Protein AF-A0A7L3IYE8-F1 (afdb_monomer_lite)

Secondary structure (DSSP, 8-state):
-BTTTBB--EEEEEE-TTT-PEEE--B-TTSPBPPTTT--TTSGGG-B---PPTT-----PPPPP------S--TT----SS-------S-PPP---PPP-

Organism: Thalassarche chlororhynchos (NCBI:txid54017)

InterPro domains:
  IPR002209 Fibroblast growth factor family [PF00167] (2-49)
  IPR002209 Fibroblast growth factor family [PTHR11486] (1-67)
  IPR008996 Cytokine IL1/FGF [SSF50353] (2-56)

Sequence (101 aa):
VFENYYVIYSSMLYRQQESGRAWFLGLNKEGQVMKGNRVKKTKPAAHFLPKPLEGEVAMYREPSLHDIGETVPKAGVTPSKSTSASAIMNGGKPVNKSKTT

Structure (mmCIF, N/CA/C/O backbone):
data_AF-A0A7L3IYE8-F1
#
_entry.id   AF-A0A7L3IYE8-F1
#
loop_
_atom_site.group_PDB
_atom_site.id
_atom_site.type_symbol
_atom_site.label_atom_id
_atom_site.label_alt_id
_atom_site.label_comp_id
_atom_site.label_asym_id
_atom_site.label_entity_id
_atom_site.label_seq_id
_atom_site.pdbx_PDB_ins_code
_atom_site.Cartn_x
_atom_site.Cartn_y
_atom_site.Cartn_z
_atom_site.occupancy
_atom_site.B_iso_or_equiv
_atom_site.auth_seq_id
_atom_site.auth_comp_id
_atom_site.auth_asym_id
_atom_site.auth_atom_id
_atom_site.pdbx_PDB_model_num
ATOM 1 N N . VAL A 1 1 ? 1.957 3.725 5.745 1.00 89.94 1 VAL A N 1
ATOM 2 C CA . VAL A 1 1 ? 0.809 4.392 6.401 1.00 89.94 1 VAL A CA 1
ATOM 3 C C . VAL A 1 1 ? 0.442 5.656 5.626 1.00 89.94 1 VAL A C 1
ATOM 5 O O . VAL A 1 1 ? 1.332 6.264 5.024 1.00 89.94 1 VAL A O 1
ATOM 8 N N . PHE A 1 2 ? -0.841 6.007 5.565 1.00 95.38 2 PHE A N 1
ATOM 9 C CA . PHE A 1 2 ? -1.366 7.245 4.979 1.00 95.38 2 PHE A CA 1
ATOM 10 C C . PHE A 1 2 ? -2.344 7.892 5.962 1.00 95.38 2 PHE A C 1
ATOM 12 O O . PHE A 1 2 ? -3.154 7.181 6.553 1.00 95.38 2 PHE A O 1
ATOM 19 N N . GLU A 1 3 ? -2.214 9.208 6.162 1.00 92.50 3 GLU A N 1
ATOM 20 C CA . GLU A 1 3 ? -3.019 9.990 7.122 1.00 92.50 3 GLU A CA 1
ATOM 21 C C . GLU A 1 3 ? -3.108 9.344 8.517 1.00 92.50 3 GLU A C 1
ATOM 23 O O . GLU A 1 3 ? -4.145 9.356 9.164 1.00 92.50 3 GLU A O 1
ATOM 28 N N . ASN A 1 4 ? -2.010 8.725 8.962 1.00 90.38 4 ASN A N 1
ATOM 29 C CA . ASN A 1 4 ? -1.839 8.046 10.254 1.00 90.38 4 ASN A CA 1
ATOM 30 C C . ASN A 1 4 ? -2.833 6.911 10.587 1.00 90.38 4 ASN A C 1
ATOM 32 O O . ASN A 1 4 ? -2.635 6.237 11.592 1.00 90.38 4 ASN A O 1
ATOM 36 N N . TYR A 1 5 ? -3.830 6.645 9.743 1.00 92.31 5 TYR A N 1
ATOM 37 C CA . TY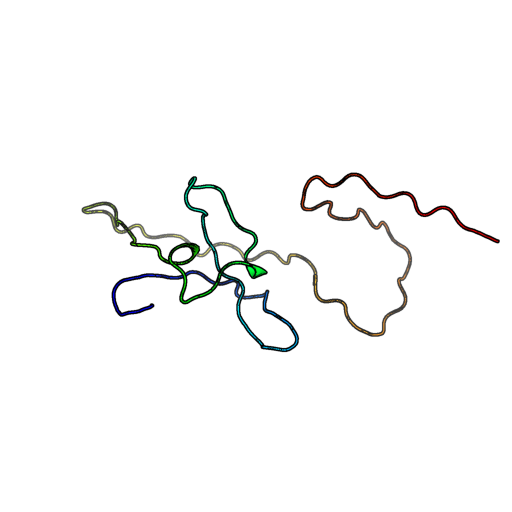R A 1 5 ? -4.891 5.670 10.004 1.00 92.31 5 TYR A CA 1
ATOM 38 C C . TYR A 1 5 ? -4.884 4.501 9.016 1.00 92.31 5 TYR A C 1
ATOM 40 O O . TYR A 1 5 ? -5.086 3.350 9.398 1.00 92.31 5 TYR A O 1
ATOM 48 N N . TYR A 1 6 ? -4.604 4.769 7.739 1.00 98.06 6 TYR A N 1
ATOM 49 C CA . TYR A 1 6 ? -4.707 3.751 6.699 1.00 98.06 6 TYR A CA 1
ATOM 50 C C . TYR A 1 6 ? -3.379 3.043 6.442 1.00 98.06 6 TYR A C 1
ATOM 52 O O . TYR A 1 6 ? -2.313 3.662 6.289 1.00 98.06 6 TYR A O 1
ATOM 60 N N . VAL A 1 7 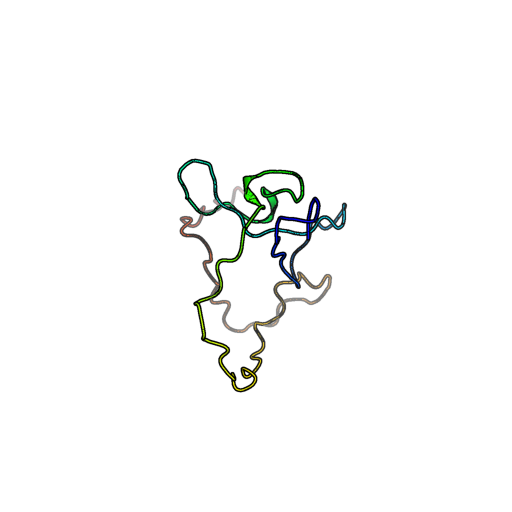? -3.454 1.723 6.301 1.00 98.12 7 VAL A N 1
ATOM 61 C CA . VAL A 1 7 ? -2.368 0.889 5.789 1.00 98.12 7 VAL A CA 1
ATOM 62 C C . VAL A 1 7 ? -2.525 0.742 4.280 1.00 98.12 7 VAL A C 1
ATOM 64 O O . VAL A 1 7 ? -3.626 0.637 3.746 1.00 98.12 7 VAL A O 1
ATOM 67 N N . ILE A 1 8 ? -1.392 0.784 3.582 1.00 98.12 8 ILE A N 1
ATOM 68 C CA . ILE A 1 8 ? -1.319 0.669 2.128 1.00 98.12 8 ILE A CA 1
ATOM 69 C C . ILE A 1 8 ? -0.230 -0.347 1.807 1.00 98.12 8 ILE A C 1
ATOM 71 O O . ILE A 1 8 ? 0.893 -0.212 2.297 1.00 98.12 8 ILE A O 1
ATOM 75 N N . TYR A 1 9 ? -0.549 -1.308 0.946 1.00 98.50 9 TYR A N 1
ATOM 76 C CA . TYR A 1 9 ? 0.386 -2.321 0.467 1.00 98.50 9 TYR A CA 1
ATOM 77 C C . TYR A 1 9 ? 0.790 -2.009 -0.976 1.00 98.50 9 TYR A C 1
ATOM 79 O O . TYR A 1 9 ? -0.065 -1.819 -1.846 1.00 98.50 9 TYR A O 1
ATOM 87 N N . SER A 1 10 ? 2.093 -1.936 -1.240 1.00 98.06 10 SER A N 1
ATOM 88 C CA . SER A 1 10 ? 2.645 -1.734 -2.583 1.00 98.06 10 SER A CA 1
ATOM 89 C C . SER A 1 10 ? 3.479 -2.922 -3.024 1.00 98.06 10 SER A C 1
ATOM 91 O O . SER A 1 10 ? 4.101 -3.579 -2.193 1.00 98.06 10 SER A O 1
AT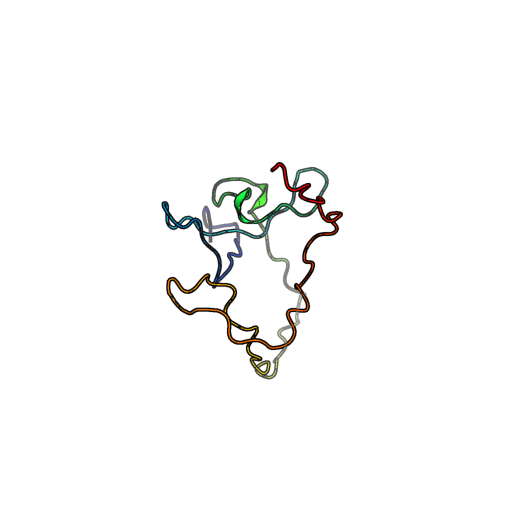OM 93 N N . SER A 1 11 ? 3.566 -3.148 -4.335 1.00 97.25 11 SER A N 1
ATOM 94 C CA . SER A 1 11 ? 4.537 -4.103 -4.869 1.00 97.25 11 SER A CA 1
ATOM 95 C C . SER A 1 11 ? 5.968 -3.676 -4.525 1.00 97.25 11 SER A C 1
ATOM 97 O O . SER A 1 11 ? 6.307 -2.494 -4.616 1.00 97.25 11 SER A O 1
ATOM 99 N N . MET A 1 12 ? 6.811 -4.646 -4.163 1.00 96.31 12 MET A N 1
ATOM 100 C CA . MET A 1 12 ? 8.251 -4.430 -3.991 1.00 96.31 12 MET A CA 1
ATOM 101 C C . MET A 1 12 ? 8.991 -4.369 -5.335 1.00 96.31 12 MET A C 1
ATOM 103 O O . MET A 1 12 ? 9.982 -3.655 -5.441 1.00 96.31 12 MET A O 1
ATOM 107 N N . LEU A 1 13 ? 8.478 -5.054 -6.365 1.00 94.50 13 LEU A N 1
ATOM 108 C CA . LEU A 1 13 ? 9.131 -5.200 -7.672 1.00 94.50 13 LEU A CA 1
ATOM 109 C C . LEU A 1 13 ? 8.584 -4.229 -8.732 1.00 94.50 13 LEU A C 1
ATOM 111 O O . LEU A 1 13 ? 9.330 -3.757 -9.584 1.00 94.50 13 LEU A O 1
ATOM 115 N N . TYR A 1 14 ? 7.284 -3.911 -8.696 1.00 95.56 14 TYR A N 1
ATOM 116 C CA . TYR A 1 14 ? 6.620 -3.176 -9.780 1.00 95.56 14 TYR A CA 1
ATOM 117 C C . TYR A 1 14 ? 6.323 -1.711 -9.446 1.00 95.56 14 TYR A C 1
ATOM 119 O O . TYR A 1 14 ? 5.676 -1.383 -8.444 1.00 95.56 14 TYR A O 1
ATOM 127 N N . ARG A 1 15 ? 6.746 -0.818 -10.350 1.00 97.31 15 ARG A N 1
ATOM 128 C CA . ARG A 1 15 ? 6.559 0.642 -10.287 1.00 97.31 15 ARG A CA 1
ATOM 129 C C . ARG A 1 15 ? 6.326 1.207 -11.694 1.00 97.31 15 ARG A C 1
ATOM 131 O O . ARG A 1 15 ? 6.586 0.539 -12.691 1.00 97.31 15 ARG A O 1
ATOM 138 N N . GLN A 1 16 ? 5.797 2.426 -11.803 1.00 96.50 16 GLN A N 1
ATOM 139 C CA . GLN A 1 16 ? 5.847 3.176 -13.062 1.00 96.50 16 GLN A CA 1
ATOM 140 C C . GLN A 1 16 ? 7.306 3.516 -13.385 1.00 96.50 16 GLN A C 1
ATOM 142 O O . GLN A 1 16 ? 7.986 4.070 -12.529 1.00 96.50 16 GLN A O 1
ATOM 147 N N . GLN A 1 17 ? 7.754 3.195 -14.601 1.00 93.38 17 GLN A N 1
ATOM 148 C CA . GLN A 1 17 ? 9.151 3.352 -15.026 1.00 93.38 17 GLN A CA 1
ATOM 149 C C . GLN A 1 17 ? 9.616 4.812 -14.962 1.00 93.38 17 GLN A C 1
ATOM 151 O O . GLN A 1 17 ? 10.638 5.105 -14.362 1.00 93.38 17 GLN A O 1
ATOM 156 N N . GLU A 1 18 ? 8.824 5.735 -15.511 1.00 94.38 18 GLU A N 1
ATOM 157 C CA . GLU A 1 18 ? 9.203 7.152 -15.601 1.00 94.38 18 GLU A CA 1
ATOM 158 C C . GLU A 1 18 ? 9.070 7.886 -14.262 1.00 94.38 18 GLU A C 1
ATOM 160 O O . GLU A 1 18 ? 9.986 8.561 -13.812 1.00 94.38 18 GLU A O 1
ATOM 165 N N . SER A 1 19 ? 7.916 7.759 -13.601 1.00 96.06 19 SER A N 1
ATOM 166 C CA . SER A 1 19 ? 7.610 8.533 -12.391 1.00 96.06 19 SER A CA 1
ATOM 167 C C . SER A 1 19 ? 8.098 7.880 -11.095 1.00 96.06 19 SER A C 1
ATOM 169 O O . SER A 1 19 ? 7.935 8.455 -10.020 1.00 96.06 19 SER A O 1
ATOM 171 N N . GLY A 1 20 ? 8.571 6.630 -11.147 1.00 96.75 20 GLY A N 1
ATOM 172 C CA . GLY A 1 20 ? 8.888 5.820 -9.964 1.00 96.75 20 GLY A CA 1
ATOM 173 C C . GLY A 1 20 ? 7.674 5.463 -9.091 1.00 96.75 20 GLY A C 1
ATOM 174 O O . GLY A 1 20 ? 7.814 4.814 -8.046 1.00 96.75 20 GLY A O 1
ATOM 175 N N . ARG A 1 21 ? 6.458 5.863 -9.491 1.00 97.12 21 ARG A N 1
ATOM 176 C CA . ARG A 1 21 ? 5.242 5.682 -8.692 1.00 97.12 21 ARG A CA 1
ATOM 177 C C . ARG A 1 21 ? 4.952 4.200 -8.481 1.00 97.12 21 ARG A C 1
ATOM 179 O O . ARG A 1 21 ? 4.740 3.457 -9.439 1.00 97.12 21 ARG A O 1
ATOM 186 N N . ALA A 1 22 ? 4.879 3.788 -7.219 1.00 97.81 22 ALA A N 1
ATOM 187 C CA . ALA A 1 22 ? 4.569 2.411 -6.857 1.00 97.81 22 ALA A CA 1
ATOM 188 C C . ALA A 1 22 ? 3.190 1.967 -7.364 1.00 97.81 22 ALA A C 1
ATOM 190 O O . ALA A 1 22 ? 2.273 2.778 -7.542 1.00 97.81 22 ALA A O 1
ATOM 191 N N . TRP A 1 23 ? 3.056 0.663 -7.588 1.00 98.50 23 TRP A N 1
ATOM 192 C CA . TRP A 1 23 ? 1.765 0.021 -7.812 1.00 98.50 23 TRP A CA 1
ATOM 193 C C . TRP A 1 23 ? 1.214 -0.456 -6.472 1.00 98.50 23 TRP A C 1
ATOM 195 O O . TRP A 1 23 ? 1.949 -1.047 -5.679 1.00 98.50 23 TRP A O 1
ATOM 205 N N . PHE A 1 24 ? -0.067 -0.200 -6.224 1.00 98.75 24 PHE A N 1
ATOM 206 C CA . PHE A 1 24 ? -0.704 -0.463 -4.933 1.00 98.75 24 PHE A CA 1
ATOM 207 C C . PHE A 1 24 ? -1.784 -1.534 -5.060 1.00 98.75 24 PHE A C 1
ATOM 209 O O . PHE A 1 24 ? -2.472 -1.593 -6.079 1.00 98.75 24 PHE A O 1
ATOM 216 N N . LEU A 1 25 ? -1.951 -2.355 -4.025 1.00 98.75 25 LEU A N 1
ATOM 217 C CA . LEU A 1 25 ? -3.164 -3.155 -3.859 1.00 98.75 25 LEU A CA 1
ATOM 218 C C . LEU A 1 25 ? -4.367 -2.207 -3.769 1.00 98.75 25 LEU A C 1
ATOM 220 O O . LEU A 1 25 ? -4.274 -1.167 -3.116 1.00 98.75 25 LEU A O 1
ATOM 224 N N . GLY A 1 26 ? -5.486 -2.557 -4.403 1.00 98.62 26 GLY A N 1
ATOM 225 C CA . GLY A 1 26 ? -6.707 -1.789 -4.217 1.00 98.62 26 GLY A CA 1
ATOM 226 C C . GLY A 1 26 ? -7.972 -2.408 -4.789 1.00 98.62 26 GLY A C 1
ATOM 227 O O . GLY A 1 26 ? -7.915 -3.240 -5.700 1.00 98.62 26 GLY A O 1
ATOM 228 N N . LEU A 1 27 ? -9.103 -1.967 -4.242 1.00 98.75 27 LEU A N 1
ATOM 229 C CA . LEU A 1 27 ? -10.454 -2.387 -4.613 1.00 98.75 27 LEU A CA 1
ATOM 230 C C . LEU A 1 27 ? -11.266 -1.189 -5.129 1.00 98.75 27 LEU A C 1
ATOM 232 O O . LEU A 1 27 ? -11.060 -0.056 -4.684 1.00 98.75 27 LEU A O 1
ATOM 236 N N . ASN A 1 28 ? -12.177 -1.421 -6.077 1.00 98.25 28 ASN A N 1
ATOM 237 C CA . ASN A 1 28 ? -13.154 -0.408 -6.492 1.00 98.25 28 ASN A CA 1
ATOM 238 C C . ASN A 1 28 ? -14.327 -0.325 -5.493 1.00 98.25 28 ASN A C 1
ATOM 240 O O . ASN A 1 28 ? -14.326 -0.985 -4.453 1.00 98.25 28 ASN A O 1
ATOM 244 N N . LYS A 1 29 ? -15.327 0.515 -5.791 1.00 97.81 29 LYS A N 1
ATOM 245 C CA . LYS A 1 29 ? -16.486 0.719 -4.905 1.00 97.81 29 LYS A CA 1
ATOM 246 C C . LYS A 1 29 ? -17.354 -0.535 -4.782 1.00 97.81 29 LYS A C 1
ATOM 248 O O . LYS A 1 29 ? -18.021 -0.717 -3.773 1.00 97.81 29 LYS A O 1
ATOM 253 N N . GLU A 1 30 ? -17.299 -1.398 -5.787 1.00 98.19 30 GLU A N 1
ATOM 254 C CA . GLU A 1 30 ? -18.001 -2.674 -5.866 1.00 98.19 30 GLU A CA 1
ATOM 255 C C . GLU A 1 30 ? -17.211 -3.816 -5.194 1.00 98.19 30 GLU A C 1
ATOM 257 O O . GLU A 1 30 ? -17.619 -4.972 -5.260 1.00 98.19 30 GLU A O 1
ATOM 262 N N . GLY A 1 31 ? -16.063 -3.519 -4.568 1.00 97.94 31 GLY A N 1
ATOM 263 C CA . GLY A 1 31 ? -15.212 -4.507 -3.899 1.00 97.94 31 GLY A CA 1
ATOM 264 C C . GLY A 1 31 ? -14.373 -5.377 -4.843 1.00 97.94 31 GLY A C 1
ATOM 265 O O . GLY A 1 31 ? -13.753 -6.342 -4.402 1.00 97.94 31 GLY A O 1
ATOM 266 N N . GLN A 1 32 ? -14.318 -5.054 -6.135 1.00 98.62 32 GLN A N 1
ATOM 267 C CA . GLN A 1 32 ? -13.557 -5.797 -7.140 1.00 98.62 32 GLN A CA 1
ATOM 268 C C . GLN A 1 32 ? -12.100 -5.330 -7.207 1.00 98.62 32 GLN A C 1
ATOM 270 O O . GLN A 1 32 ? -11.790 -4.145 -7.055 1.00 98.62 32 GLN A O 1
ATOM 275 N N . VAL A 1 33 ? -11.197 -6.268 -7.501 1.00 98.50 33 VAL A N 1
ATOM 276 C CA . VAL A 1 33 ? -9.756 -6.006 -7.606 1.00 98.50 33 VAL A CA 1
ATOM 277 C C . VAL A 1 33 ? -9.443 -5.034 -8.742 1.00 98.50 33 VAL A C 1
ATOM 279 O O . VAL A 1 33 ? -9.892 -5.190 -9.878 1.00 98.50 33 VAL A O 1
ATOM 282 N N . MET A 1 34 ? -8.595 -4.050 -8.448 1.00 98.56 34 MET A N 1
ATOM 283 C CA . MET A 1 34 ? -8.057 -3.115 -9.430 1.00 98.56 34 MET A CA 1
ATOM 284 C C . MET A 1 34 ? -6.608 -3.454 -9.797 1.00 98.56 34 MET A C 1
ATOM 286 O O . MET A 1 34 ? -5.804 -3.857 -8.959 1.00 98.56 34 MET A O 1
ATOM 290 N N . LYS A 1 35 ? -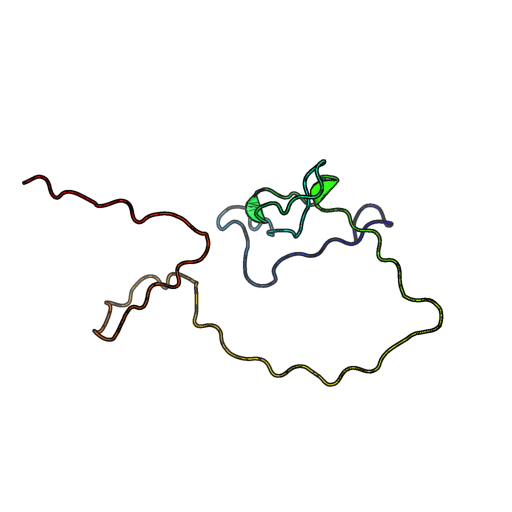6.225 -3.201 -11.056 1.00 98.50 35 LYS A N 1
ATOM 291 C CA . LYS A 1 35 ? -4.822 -3.307 -11.489 1.00 98.50 35 LYS A CA 1
ATOM 292 C C . LYS A 1 35 ? -3.960 -2.286 -10.737 1.00 98.50 35 LYS A C 1
ATOM 294 O O . LYS A 1 35 ? -4.260 -1.091 -10.767 1.00 98.50 35 LYS A O 1
ATOM 299 N N . GLY A 1 36 ? -2.855 -2.729 -10.136 1.00 98.19 36 GLY A N 1
ATOM 300 C CA . GLY A 1 36 ? -2.098 -1.902 -9.189 1.00 98.19 36 GLY A CA 1
ATOM 301 C C . GLY A 1 36 ? -1.526 -0.592 -9.747 1.00 98.19 36 GLY A C 1
ATOM 302 O O . GLY A 1 36 ? -1.407 0.386 -9.014 1.00 98.19 36 GLY A O 1
ATOM 303 N N . ASN A 1 37 ? -1.256 -0.507 -11.056 1.00 98.00 37 ASN A N 1
ATOM 304 C CA . ASN A 1 37 ? -0.825 0.742 -11.697 1.00 98.00 37 ASN A CA 1
ATOM 305 C C . ASN A 1 37 ? -1.931 1.818 -11.749 1.00 98.00 37 ASN A C 1
ATOM 307 O O . ASN A 1 37 ? -1.620 3.007 -11.867 1.00 98.00 37 ASN A O 1
ATOM 311 N N . ARG A 1 38 ? -3.207 1.422 -11.659 1.00 98.19 38 ARG A N 1
ATOM 312 C CA . ARG A 1 38 ? -4.379 2.316 -11.636 1.00 98.19 38 ARG A CA 1
ATOM 313 C C . ARG A 1 38 ? -4.732 2.786 -10.225 1.00 98.19 38 ARG A C 1
ATOM 315 O O . ARG A 1 38 ? -5.427 3.789 -10.081 1.00 98.19 38 ARG A O 1
ATOM 322 N N . VAL A 1 39 ? -4.243 2.094 -9.201 1.00 98.69 39 VAL A N 1
ATOM 323 C CA . VAL A 1 39 ? -4.457 2.448 -7.797 1.00 98.69 39 VAL A CA 1
ATOM 324 C C . VAL A 1 39 ? -3.456 3.536 -7.391 1.00 98.69 39 VAL A C 1
ATOM 326 O O . VAL A 1 39 ? -2.295 3.529 -7.810 1.00 98.69 39 VAL A O 1
ATOM 329 N N . LYS A 1 40 ? -3.908 4.523 -6.611 1.00 98.19 40 LYS A N 1
ATOM 330 C CA . LYS A 1 40 ? -3.094 5.663 -6.158 1.00 98.19 40 LYS A CA 1
ATOM 331 C C . LYS A 1 40 ? -3.094 5.720 -4.632 1.00 98.19 40 LYS A C 1
ATOM 333 O O . LYS A 1 40 ? -4.155 5.599 -4.035 1.00 98.19 40 LYS A O 1
ATOM 338 N N . LYS A 1 41 ? -1.933 6.012 -4.030 1.00 97.44 41 LYS A N 1
ATOM 339 C CA . LYS A 1 41 ? -1.742 6.152 -2.570 1.00 97.44 41 LYS A CA 1
ATOM 340 C C . LYS A 1 41 ? -2.782 7.062 -1.899 1.00 97.44 41 LYS A C 1
ATOM 342 O O . LYS A 1 41 ? -3.204 6.796 -0.786 1.00 97.44 41 LYS A O 1
ATOM 347 N N . THR A 1 42 ? -3.180 8.138 -2.573 1.00 97.81 42 THR A N 1
ATOM 348 C CA . THR A 1 42 ? -4.098 9.163 -2.051 1.00 97.81 42 THR A CA 1
ATOM 349 C C . THR A 1 42 ? -5.574 8.863 -2.316 1.00 97.81 42 THR A C 1
ATOM 351 O O . THR A 1 42 ? -6.421 9.717 -2.074 1.00 97.81 42 THR A O 1
ATOM 354 N N . LYS A 1 43 ? -5.908 7.700 -2.888 1.00 98.31 43 LYS A N 1
ATOM 355 C CA . LYS A 1 43 ? -7.290 7.343 -3.224 1.00 98.31 43 LYS A CA 1
ATOM 356 C C . LYS A 1 43 ? -7.808 6.245 -2.290 1.00 98.31 43 LYS A C 1
ATOM 358 O O . LYS A 1 43 ? -7.049 5.313 -2.034 1.00 98.31 43 LYS A O 1
ATOM 363 N N . PRO A 1 44 ? -9.102 6.287 -1.899 1.00 98.19 44 PRO A N 1
ATOM 364 C CA . PRO A 1 44 ? -9.706 5.300 -0.995 1.00 98.19 44 PRO A CA 1
ATOM 365 C C . PRO A 1 44 ? -9.534 3.849 -1.438 1.00 98.19 44 PRO A C 1
ATOM 367 O O . PRO A 1 44 ? -9.402 2.963 -0.609 1.00 98.19 44 PRO A O 1
ATOM 370 N N . ALA A 1 45 ? -9.451 3.609 -2.749 1.00 98.50 45 ALA A N 1
ATOM 371 C CA . ALA A 1 45 ? -9.184 2.284 -3.300 1.00 98.50 45 ALA A CA 1
ATOM 372 C C . ALA A 1 45 ? -7.925 1.615 -2.715 1.00 98.50 45 ALA A C 1
ATOM 374 O O . ALA A 1 45 ? -7.850 0.395 -2.721 1.00 98.50 45 ALA A O 1
ATOM 375 N N . ALA A 1 46 ? -6.940 2.387 -2.241 1.00 98.56 46 ALA A N 1
ATOM 376 C CA . ALA A 1 46 ? -5.688 1.888 -1.669 1.00 98.56 46 ALA A CA 1
ATOM 377 C C . ALA A 1 46 ? -5.698 1.787 -0.133 1.00 98.56 46 ALA A C 1
ATOM 379 O O . ALA A 1 46 ? -4.685 1.402 0.452 1.00 98.56 46 ALA A O 1
ATOM 380 N N . HIS A 1 47 ? -6.767 2.240 0.522 1.00 98.56 47 HIS A N 1
ATOM 381 C CA . HIS A 1 47 ? -6.807 2.493 1.959 1.00 98.56 47 HIS A CA 1
ATOM 382 C C . HIS A 1 47 ? -7.430 1.307 2.688 1.00 98.56 47 HIS A C 1
ATOM 384 O O . HIS A 1 47 ? -8.629 1.065 2.583 1.00 98.56 47 HIS A O 1
ATOM 390 N N . PHE A 1 48 ? -6.609 0.576 3.441 1.00 98.44 48 PHE A N 1
ATOM 391 C CA . PHE A 1 48 ? -7.048 -0.571 4.230 1.00 98.44 48 PHE A CA 1
ATOM 392 C C . PHE A 1 48 ? -6.908 -0.275 5.720 1.00 98.44 48 PHE A C 1
ATOM 394 O O . PHE A 1 48 ? -5.918 0.314 6.155 1.00 98.44 48 PHE A O 1
ATOM 401 N N . LEU A 1 49 ? -7.889 -0.723 6.501 1.00 97.25 49 LEU A N 1
ATOM 402 C CA . LEU A 1 49 ? -7.831 -0.736 7.957 1.00 97.25 49 LEU A CA 1
ATOM 403 C C . LEU A 1 49 ? -7.673 -2.193 8.415 1.00 97.25 49 LEU A C 1
ATOM 405 O O . LEU A 1 49 ? -8.637 -2.956 8.307 1.00 97.25 49 LEU A O 1
ATOM 409 N N . PRO A 1 50 ? -6.481 -2.611 8.876 1.00 94.88 50 PRO A N 1
ATOM 410 C CA . PRO A 1 50 ? -6.294 -3.953 9.407 1.00 94.88 50 PRO A CA 1
ATOM 411 C C . PRO A 1 50 ? -7.199 -4.179 10.617 1.00 94.88 50 PRO A C 1
ATOM 413 O O . PRO A 1 50 ? -7.289 -3.327 11.498 1.00 94.88 50 PRO A O 1
ATOM 416 N N . LYS A 1 51 ? -7.839 -5.346 10.664 1.00 93.88 51 LYS A N 1
ATOM 417 C CA . LYS A 1 51 ? -8.589 -5.826 11.826 1.00 93.88 51 LYS A CA 1
ATOM 418 C C . LYS A 1 51 ? -7.878 -7.077 12.351 1.00 93.88 51 LYS A C 1
ATOM 420 O O . LYS A 1 51 ? -8.128 -8.152 11.809 1.00 93.88 51 LYS A O 1
ATOM 425 N N . PRO A 1 52 ? -6.924 -6.941 13.293 1.00 91.62 52 PRO A N 1
ATOM 426 C CA . PRO A 1 52 ? -6.274 -8.092 13.913 1.00 91.62 52 PRO A CA 1
ATOM 427 C C . PRO A 1 52 ? -7.304 -8.997 14.590 1.00 91.62 52 PRO A C 1
ATOM 429 O O . PRO A 1 52 ? -8.318 -8.510 15.087 1.00 91.62 52 PRO A O 1
ATOM 432 N N . LEU A 1 53 ? -7.038 -10.301 14.610 1.00 92.31 53 LEU A N 1
ATOM 433 C CA . LEU A 1 53 ? -7.839 -11.241 15.387 1.00 92.31 53 LEU A CA 1
ATOM 434 C C . LEU A 1 53 ? -7.533 -11.026 16.872 1.00 92.31 53 LEU A C 1
ATOM 436 O O . LEU A 1 53 ? -6.370 -10.939 17.272 1.00 92.31 53 LEU A O 1
ATOM 440 N N . GLU A 1 54 ? -8.579 -10.860 17.678 1.00 87.31 54 GLU A N 1
ATOM 441 C CA . GLU A 1 54 ? -8.436 -10.582 19.106 1.00 87.31 54 GLU A CA 1
ATOM 442 C C . GLU A 1 54 ? -7.740 -11.750 19.815 1.00 87.31 54 GLU A C 1
ATOM 444 O O . GLU A 1 54 ? -8.111 -12.905 19.640 1.00 87.31 54 GLU A O 1
ATOM 449 N N . GLY A 1 55 ? -6.715 -11.446 20.617 1.00 80.75 55 GLY A N 1
ATOM 450 C CA . GLY A 1 55 ? -5.990 -12.446 21.408 1.00 80.75 55 GLY A CA 1
ATOM 451 C C . GLY A 1 55 ? -5.016 -13.335 20.625 1.00 80.75 55 GLY A C 1
ATOM 452 O O . GLY A 1 55 ? -4.335 -14.150 21.244 1.00 80.75 55 GLY A O 1
ATOM 453 N N . GLU A 1 56 ? -4.890 -13.165 19.306 1.00 85.56 56 GLU A N 1
ATOM 454 C CA . GLU A 1 56 ? -4.055 -14.028 18.469 1.00 85.56 56 GLU A CA 1
ATOM 455 C C . GLU A 1 56 ? -2.879 -13.268 17.849 1.00 85.56 56 GLU A C 1
ATOM 457 O O . GLU A 1 56 ? -3.013 -12.474 16.916 1.00 85.56 56 GLU A O 1
ATOM 462 N N . VAL A 1 57 ? -1.680 -13.573 18.343 1.00 90.44 57 VAL A N 1
ATOM 463 C CA . VAL A 1 57 ? -0.429 -13.326 17.625 1.00 90.44 57 VAL A CA 1
ATOM 464 C C . VAL A 1 57 ? 0.155 -14.686 17.285 1.00 90.44 57 VAL A C 1
ATOM 466 O O . VAL A 1 57 ? 0.429 -15.494 18.169 1.00 90.44 57 VAL A O 1
ATOM 469 N N . ALA A 1 58 ? 0.327 -14.948 15.994 1.00 92.56 58 ALA A N 1
ATOM 470 C CA . ALA A 1 58 ? 0.860 -16.211 15.511 1.00 92.56 58 ALA A CA 1
ATOM 471 C C . ALA A 1 58 ? 2.347 -16.083 15.170 1.00 92.56 58 ALA A C 1
ATOM 473 O O . ALA A 1 58 ? 2.784 -15.106 14.556 1.00 92.56 58 ALA A O 1
ATOM 474 N N . MET A 1 59 ? 3.115 -17.108 15.538 1.00 95.88 59 MET A N 1
ATOM 475 C CA . MET A 1 59 ? 4.497 -17.266 15.101 1.00 95.88 59 MET A CA 1
ATOM 476 C C . MET A 1 59 ? 4.500 -18.010 13.770 1.00 95.88 59 MET A C 1
ATOM 478 O O . MET A 1 59 ? 4.033 -19.145 13.682 1.00 95.88 59 MET A O 1
ATOM 482 N N . TYR A 1 60 ? 5.040 -17.377 12.735 1.00 94.19 60 TYR A N 1
ATOM 483 C CA . TYR A 1 60 ? 5.190 -17.990 11.421 1.00 94.19 60 TYR A CA 1
ATOM 484 C C . TYR A 1 60 ? 6.647 -18.373 11.196 1.00 94.19 60 TYR A C 1
ATOM 486 O O . TYR A 1 60 ? 7.560 -17.614 11.526 1.00 94.19 60 TYR A O 1
ATOM 494 N N . ARG A 1 61 ? 6.871 -19.547 10.602 1.00 97.75 61 ARG A N 1
ATOM 495 C CA . ARG A 1 61 ? 8.178 -19.881 10.035 1.00 97.75 61 ARG A CA 1
ATOM 496 C C . ARG A 1 61 ? 8.430 -18.966 8.839 1.00 97.75 61 ARG A C 1
ATOM 498 O O . ARG A 1 61 ? 7.511 -18.702 8.066 1.00 97.75 61 ARG A O 1
ATOM 505 N N . GLU A 1 62 ? 9.670 -18.522 8.675 1.00 97.50 62 GLU A N 1
ATOM 506 C CA . GLU A 1 62 ? 10.067 -17.758 7.496 1.00 97.50 62 GLU A CA 1
ATOM 507 C C . GLU A 1 62 ? 9.734 -18.541 6.208 1.00 97.50 62 GLU A C 1
ATOM 509 O O . GLU A 1 62 ? 10.118 -19.712 6.088 1.00 97.50 62 GLU A O 1
ATOM 514 N N . PRO A 1 63 ? 8.983 -17.942 5.263 1.00 96.88 63 PRO A N 1
ATOM 515 C CA . PRO A 1 63 ? 8.636 -18.611 4.020 1.00 96.88 63 PRO A CA 1
ATOM 516 C C . PRO A 1 63 ? 9.873 -18.742 3.124 1.00 96.88 63 PRO A C 1
ATOM 518 O O . PRO A 1 63 ? 10.641 -17.798 2.962 1.00 96.88 63 PRO A O 1
ATOM 521 N N . SER A 1 64 ? 10.045 -19.898 2.483 1.00 96.75 64 SER A N 1
ATOM 522 C CA . SER A 1 64 ? 11.099 -20.095 1.482 1.00 96.75 64 SER A CA 1
ATOM 523 C C . SER A 1 64 ? 10.876 -19.185 0.272 1.00 96.75 64 SER A C 1
ATOM 525 O O . SER A 1 64 ? 9.813 -19.244 -0.360 1.00 96.75 64 SER A O 1
ATOM 527 N N . LEU A 1 65 ? 11.885 -18.397 -0.089 1.00 95.19 65 LEU A N 1
ATOM 528 C CA . LEU A 1 65 ? 11.856 -17.568 -1.287 1.00 95.19 65 LEU A CA 1
ATOM 529 C C . LEU A 1 65 ? 12.202 -18.411 -2.522 1.00 95.19 65 LEU A C 1
ATOM 531 O O . LEU A 1 65 ? 13.238 -19.069 -2.552 1.00 95.19 65 LEU A O 1
ATOM 535 N N . HIS A 1 66 ? 11.332 -18.384 -3.530 1.00 94.25 66 HIS A N 1
ATOM 536 C CA . HIS A 1 66 ? 11.560 -19.038 -4.817 1.00 94.25 66 HIS A CA 1
ATOM 537 C C . HIS A 1 66 ? 11.662 -17.982 -5.911 1.00 94.25 66 HIS A C 1
ATOM 539 O O . HIS A 1 66 ? 10.813 -17.088 -5.990 1.00 94.25 66 HIS A O 1
ATOM 545 N N . ASP A 1 67 ? 12.672 -18.110 -6.768 1.00 90.94 67 ASP A N 1
ATOM 546 C CA . ASP A 1 67 ? 12.865 -17.188 -7.878 1.00 90.94 67 ASP A CA 1
ATOM 547 C C . ASP A 1 67 ? 11.759 -17.354 -8.918 1.00 90.94 67 ASP A C 1
ATOM 549 O O . ASP A 1 67 ? 11.571 -18.404 -9.536 1.00 90.94 67 ASP A O 1
ATOM 553 N N . ILE A 1 68 ? 11.035 -16.264 -9.136 1.00 82.38 68 ILE A N 1
ATOM 554 C CA . ILE A 1 68 ? 10.199 -16.062 -10.308 1.00 82.38 68 ILE A CA 1
ATOM 555 C C . ILE A 1 68 ? 11.083 -15.315 -11.308 1.00 82.38 68 ILE A C 1
ATOM 557 O O . ILE A 1 68 ? 11.433 -14.167 -11.066 1.00 82.38 68 ILE A O 1
ATOM 561 N N . GLY A 1 69 ? 11.553 -15.976 -12.369 1.00 68.38 69 GLY A N 1
ATOM 562 C CA . GLY A 1 69 ? 12.535 -15.393 -13.300 1.00 68.38 69 GLY A CA 1
ATOM 563 C C . GLY A 1 69 ? 12.233 -13.936 -13.704 1.00 68.38 69 GLY A C 1
ATOM 564 O O . GLY A 1 69 ? 11.069 -13.542 -13.791 1.00 68.38 69 GLY A O 1
ATOM 565 N N . GLU A 1 70 ? 13.285 -13.134 -13.9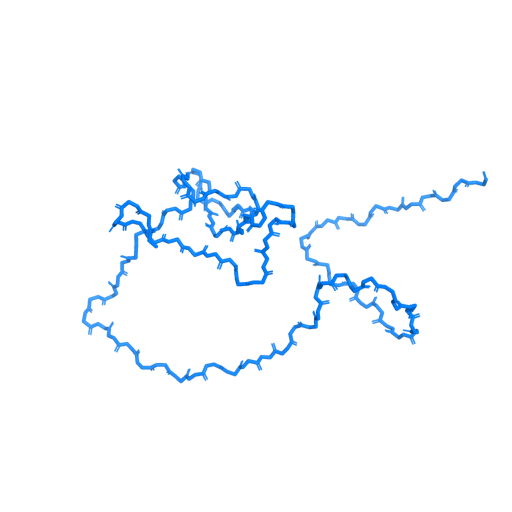28 1.00 58.69 70 GLU A N 1
ATOM 566 C CA . GLU A 1 70 ? 13.209 -11.687 -14.190 1.00 58.69 70 GLU A CA 1
ATOM 567 C C . GLU A 1 70 ? 12.119 -11.340 -15.227 1.00 58.69 70 GLU A C 1
ATOM 569 O O . GLU A 1 70 ? 12.293 -11.511 -16.430 1.00 58.69 70 GLU A O 1
ATOM 574 N N . THR A 1 71 ? 10.998 -10.761 -14.787 1.00 55.19 71 THR A N 1
ATOM 575 C CA . THR A 1 71 ? 10.024 -10.103 -15.681 1.00 55.19 71 THR A CA 1
ATOM 576 C C . THR A 1 71 ? 10.482 -8.700 -16.098 1.00 55.19 71 THR A C 1
ATOM 578 O O . THR A 1 71 ? 9.689 -7.902 -16.601 1.00 55.19 71 THR A O 1
ATOM 581 N N . VAL A 1 72 ? 11.742 -8.353 -15.836 1.00 50.25 72 VAL A N 1
ATOM 582 C CA . VAL A 1 72 ? 12.353 -7.100 -16.274 1.00 50.25 72 VAL A CA 1
ATOM 583 C C . VAL A 1 72 ? 12.875 -7.337 -17.691 1.00 50.25 72 VAL A C 1
ATOM 585 O O . VAL A 1 72 ? 13.715 -8.216 -17.872 1.00 50.25 72 VAL A O 1
ATOM 588 N N . PRO A 1 73 ? 12.411 -6.607 -18.721 1.00 45.69 73 PRO A N 1
ATOM 589 C CA . PRO A 1 73 ? 13.011 -6.722 -20.041 1.00 45.69 73 PRO A CA 1
ATOM 590 C C . PRO A 1 73 ? 14.460 -6.230 -19.959 1.00 45.69 73 PRO A C 1
ATOM 592 O O . PRO A 1 73 ? 14.724 -5.032 -19.863 1.00 45.69 73 PRO A O 1
ATOM 595 N N . LYS A 1 74 ? 15.406 -7.169 -19.968 1.00 41.03 74 LYS A N 1
ATOM 596 C CA . LYS A 1 74 ? 16.835 -6.885 -20.072 1.00 41.03 74 LYS A CA 1
ATOM 597 C C . LYS A 1 74 ? 17.103 -6.405 -21.497 1.00 41.03 74 LYS A C 1
ATOM 599 O O . LYS A 1 74 ? 16.923 -7.155 -22.456 1.00 41.03 74 LYS A O 1
ATOM 604 N N . ALA A 1 75 ? 17.481 -5.140 -21.651 1.00 48.81 75 ALA A N 1
ATOM 605 C CA . ALA A 1 75 ? 17.935 -4.625 -22.933 1.00 48.81 75 ALA A CA 1
ATOM 606 C C . ALA A 1 75 ? 19.241 -5.345 -23.313 1.00 48.81 75 ALA A C 1
ATOM 608 O O . ALA A 1 75 ? 20.247 -5.192 -22.627 1.00 48.81 75 ALA A O 1
ATOM 609 N N . GLY A 1 76 ? 19.219 -6.132 -24.394 1.00 51.09 76 GLY A N 1
ATOM 610 C CA . GLY A 1 76 ? 20.444 -6.492 -25.114 1.00 51.09 76 GLY A CA 1
ATOM 611 C C . GLY A 1 76 ? 20.905 -7.951 -25.123 1.00 51.09 76 GLY A C 1
ATOM 612 O O . GLY A 1 76 ? 22.073 -8.169 -25.423 1.00 51.09 76 GLY A O 1
ATOM 613 N N . VAL A 1 77 ? 20.058 -8.957 -24.872 1.00 42.97 77 VAL A N 1
ATOM 614 C CA . VAL A 1 77 ? 20.453 -10.362 -25.123 1.00 42.97 77 VAL A CA 1
ATOM 615 C C . VAL A 1 77 ? 19.511 -11.013 -26.132 1.00 42.97 77 VAL A C 1
ATOM 617 O O . VAL A 1 77 ? 18.298 -11.068 -25.937 1.00 42.97 77 VAL A O 1
ATOM 620 N N . THR A 1 78 ? 20.084 -11.474 -27.243 1.00 43.41 78 THR A N 1
ATOM 621 C CA . THR A 1 78 ? 19.416 -12.261 -28.282 1.00 43.41 78 THR A CA 1
ATOM 622 C C . THR A 1 78 ? 18.873 -13.569 -27.690 1.00 43.41 78 THR A C 1
ATOM 624 O O . THR A 1 78 ? 19.574 -14.227 -26.919 1.00 43.41 78 THR A O 1
ATOM 627 N N . PRO A 1 79 ? 17.629 -13.978 -28.006 1.00 41.50 79 PRO A N 1
ATOM 628 C CA . PRO A 1 79 ? 17.036 -15.149 -27.378 1.00 41.50 79 PRO A CA 1
ATOM 629 C C . PRO A 1 79 ? 17.649 -16.429 -27.955 1.00 41.50 79 PRO A C 1
ATOM 631 O O . PRO A 1 79 ? 17.349 -16.831 -29.081 1.00 41.50 79 PRO A O 1
ATOM 634 N N . SER A 1 80 ? 18.494 -17.087 -27.161 1.00 40.59 80 SER A N 1
ATOM 635 C CA . SER A 1 80 ? 18.865 -18.481 -27.392 1.00 40.59 80 SER A CA 1
ATOM 636 C C . SER A 1 80 ? 17.657 -19.383 -27.142 1.00 40.59 80 SER A C 1
ATOM 638 O O . SER A 1 80 ? 16.901 -19.248 -26.184 1.00 40.59 80 SER A O 1
ATOM 640 N N . LYS A 1 81 ? 17.470 -20.279 -28.100 1.00 50.84 81 LYS A N 1
ATOM 641 C CA . LYS A 1 81 ? 16.320 -21.138 -28.349 1.00 50.84 81 LYS A CA 1
ATOM 642 C C . LYS A 1 81 ? 16.137 -22.189 -27.243 1.00 50.84 81 LYS A C 1
ATOM 644 O O . LYS A 1 81 ? 16.781 -23.228 -27.298 1.00 50.84 81 LYS A O 1
ATOM 649 N N . SER A 1 82 ? 15.202 -21.978 -26.318 1.00 44.16 82 SER A N 1
ATOM 650 C CA . SER A 1 82 ? 14.490 -23.073 -25.638 1.00 44.16 82 SER A CA 1
ATOM 651 C C . SER A 1 82 ? 13.191 -22.594 -24.973 1.00 44.16 82 SER A C 1
ATOM 653 O O . SER A 1 82 ? 13.172 -21.771 -24.068 1.00 44.16 82 SER A O 1
ATOM 655 N N . THR A 1 83 ? 12.085 -23.128 -25.495 1.00 45.31 83 THR A N 1
ATOM 656 C CA . THR A 1 83 ? 10.771 -23.305 -24.854 1.00 45.31 83 THR A CA 1
ATOM 657 C C . THR A 1 83 ? 10.174 -22.093 -24.127 1.00 45.31 83 THR A C 1
ATOM 659 O O . THR A 1 83 ? 10.003 -22.072 -22.913 1.00 45.31 83 THR A O 1
ATOM 662 N N . SER A 1 84 ? 9.741 -21.100 -24.903 1.00 41.81 84 SER A N 1
ATOM 663 C CA . SER A 1 84 ? 8.858 -20.027 -24.445 1.00 41.81 84 SER A CA 1
ATOM 664 C C . SER A 1 84 ? 7.426 -20.542 -24.235 1.00 41.81 84 SER A C 1
ATOM 666 O O . SER A 1 84 ? 6.568 -20.391 -25.107 1.00 41.81 84 SER A O 1
ATOM 668 N N . ALA A 1 85 ? 7.140 -21.134 -23.077 1.00 41.47 85 ALA A N 1
ATOM 669 C CA . ALA A 1 85 ? 5.772 -21.160 -22.573 1.00 41.47 85 ALA A CA 1
ATOM 670 C C . ALA A 1 85 ? 5.480 -19.758 -22.022 1.00 41.47 85 ALA A C 1
ATOM 672 O O . ALA A 1 85 ? 5.865 -19.417 -20.905 1.00 41.47 85 ALA A O 1
ATOM 673 N N . SER A 1 86 ? 4.887 -18.898 -22.853 1.00 43.62 86 SER A N 1
ATOM 674 C CA . SER A 1 86 ? 4.443 -17.571 -22.435 1.00 43.62 86 SER A CA 1
ATOM 675 C C . SER A 1 86 ? 3.540 -17.712 -21.211 1.00 43.62 86 SER A C 1
ATOM 677 O O . SER A 1 86 ? 2.478 -18.323 -21.298 1.0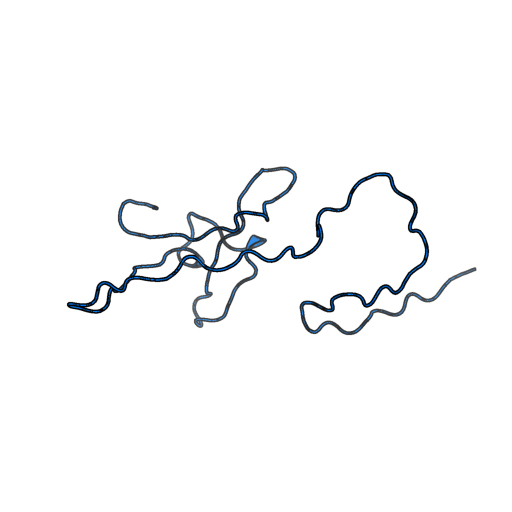0 43.62 86 SER A O 1
ATOM 679 N N . ALA A 1 87 ? 3.954 -17.154 -20.074 1.00 43.62 87 ALA A N 1
ATOM 680 C CA . ALA A 1 87 ? 3.097 -17.042 -18.905 1.00 43.62 87 ALA A CA 1
ATOM 681 C C . ALA A 1 87 ? 1.909 -16.139 -19.266 1.00 43.62 87 ALA A C 1
ATOM 683 O O . ALA A 1 87 ? 2.017 -14.911 -19.311 1.00 43.62 87 ALA A O 1
ATOM 684 N N . ILE A 1 88 ? 0.777 -16.761 -19.587 1.00 44.84 88 ILE A N 1
ATOM 685 C CA . ILE A 1 88 ? -0.479 -16.084 -19.889 1.00 44.84 88 ILE A CA 1
ATOM 686 C C . ILE A 1 88 ? -1.050 -15.592 -18.559 1.00 44.84 88 ILE A C 1
ATOM 688 O O . ILE A 1 88 ? -1.844 -16.270 -17.914 1.00 44.84 88 ILE A O 1
ATOM 692 N N . MET A 1 89 ? -0.623 -14.417 -18.104 1.00 49.97 89 MET A N 1
ATOM 693 C CA . MET A 1 89 ? -1.276 -13.748 -16.982 1.00 49.97 89 MET A CA 1
ATOM 694 C C . MET A 1 89 ? -2.306 -12.754 -17.510 1.00 49.97 89 MET A C 1
ATOM 696 O O . MET A 1 89 ? -1.964 -11.805 -18.215 1.00 49.97 89 MET A O 1
ATOM 700 N N . ASN A 1 90 ? -3.555 -12.955 -17.078 1.00 50.91 90 ASN A N 1
ATOM 701 C CA . ASN A 1 90 ? -4.785 -12.250 -17.460 1.00 50.91 90 ASN A CA 1
ATOM 702 C C . ASN A 1 90 ? -5.376 -12.683 -18.807 1.00 50.91 90 ASN A C 1
ATOM 704 O O . ASN A 1 90 ? -5.191 -11.964 -19.778 1.00 50.91 90 ASN A O 1
ATOM 708 N N . GLY A 1 91 ? -6.102 -13.814 -18.827 1.00 46.00 91 GLY A N 1
ATOM 709 C CA . GLY A 1 91 ? -7.325 -14.126 -19.611 1.00 46.00 91 GLY A CA 1
ATOM 710 C C . GLY A 1 91 ? -7.599 -13.496 -20.992 1.00 46.00 91 GLY A C 1
ATOM 711 O O . GLY A 1 91 ? -8.751 -13.458 -21.415 1.00 46.00 91 GLY A O 1
ATOM 712 N N . GLY A 1 92 ? -6.601 -12.979 -21.696 1.00 39.66 92 GLY A N 1
ATOM 713 C CA . GLY A 1 92 ? -6.727 -12.283 -22.966 1.00 39.66 92 GLY A CA 1
ATOM 714 C C . GLY A 1 92 ? -6.454 -13.244 -24.110 1.00 39.66 92 GLY A C 1
ATOM 715 O O . GLY A 1 92 ? -5.410 -13.893 -24.144 1.00 39.66 92 GLY A O 1
ATOM 716 N N . LYS A 1 93 ? -7.395 -13.337 -25.053 1.00 39.19 93 LYS A N 1
ATOM 717 C CA . LYS A 1 93 ? -7.207 -14.101 -26.291 1.00 39.19 93 LYS A CA 1
ATOM 718 C C . LYS A 1 93 ? -5.996 -13.556 -27.071 1.00 39.19 93 LYS A C 1
ATOM 720 O O . LYS A 1 93 ? -5.842 -12.335 -27.151 1.00 39.19 93 LYS A O 1
ATOM 725 N N . PRO A 1 94 ? -5.162 -14.423 -27.672 1.00 43.62 94 PRO A N 1
ATOM 726 C CA . PRO A 1 94 ? -4.036 -13.982 -28.485 1.00 43.62 94 PRO A CA 1
ATOM 727 C C . PRO A 1 94 ? -4.545 -13.251 -29.734 1.00 43.62 94 PRO A C 1
ATOM 729 O O . PRO A 1 94 ? -5.314 -13.799 -30.521 1.00 43.62 94 PRO A O 1
ATOM 732 N N . VAL A 1 95 ? -4.119 -11.998 -29.913 1.00 40.81 95 VAL A N 1
ATOM 733 C CA . VAL A 1 95 ? -4.347 -11.247 -31.153 1.00 40.81 95 VAL A CA 1
ATOM 734 C C . VAL A 1 95 ? -3.387 -11.782 -32.212 1.00 40.81 95 VAL A C 1
ATOM 736 O O . VAL A 1 95 ? -2.169 -11.667 -32.082 1.00 40.81 95 VAL A O 1
ATOM 739 N N . ASN A 1 96 ? -3.955 -12.383 -33.254 1.00 39.31 96 ASN A N 1
ATOM 740 C CA . ASN A 1 96 ? -3.229 -12.916 -34.398 1.00 39.31 96 ASN A CA 1
ATOM 741 C C . ASN A 1 96 ? -2.701 -11.741 -35.243 1.00 39.31 96 ASN A C 1
ATOM 743 O O . ASN A 1 96 ? -3.490 -10.960 -35.772 1.00 39.31 96 ASN A O 1
ATOM 747 N N . LYS A 1 97 ? -1.377 -11.578 -35.355 1.00 38.34 97 LYS A N 1
ATOM 748 C CA . LYS A 1 97 ? -0.779 -10.605 -36.282 1.00 38.34 97 LYS A CA 1
ATOM 749 C C . LYS A 1 97 ? -0.687 -11.237 -37.669 1.00 38.34 97 LYS A C 1
ATOM 751 O O . LYS A 1 97 ? 0.187 -12.064 -37.916 1.00 38.34 97 LYS A O 1
ATOM 756 N N . SER A 1 98 ? -1.571 -10.835 -38.574 1.00 36.47 98 SER A N 1
ATOM 757 C CA . SER A 1 98 ? -1.415 -11.069 -40.010 1.00 36.47 98 SER A CA 1
ATOM 758 C C . SER A 1 98 ? -0.207 -10.283 -40.536 1.00 36.47 98 SER A C 1
ATOM 760 O O . SER A 1 98 ? -0.109 -9.074 -40.325 1.00 36.47 98 SER A O 1
ATOM 762 N N . LYS A 1 99 ? 0.723 -10.981 -41.200 1.00 36.28 99 LYS A N 1
ATOM 763 C CA . LYS A 1 99 ? 1.793 -10.388 -42.016 1.00 36.28 99 LYS A CA 1
ATOM 764 C C . LYS A 1 99 ? 1.165 -9.742 -43.253 1.00 36.28 99 LYS A C 1
ATOM 766 O O . LYS A 1 99 ? 0.470 -10.438 -43.987 1.00 36.28 99 LYS A O 1
ATOM 771 N N . THR A 1 100 ? 1.463 -8.472 -43.502 1.00 34.69 100 THR A N 1
ATOM 772 C CA . THR A 1 100 ? 1.308 -7.867 -44.831 1.00 34.69 100 THR A CA 1
ATOM 773 C C . THR A 1 100 ? 2.691 -7.761 -45.463 1.00 34.69 100 THR A C 1
ATOM 775 O O . THR A 1 100 ? 3.649 -7.395 -44.778 1.00 34.69 100 THR A O 1
ATOM 778 N N . THR A 1 101 ? 2.752 -8.198 -46.720 1.00 40.97 101 THR A N 1
ATOM 779 C CA . THR A 1 101 ? 3.893 -8.230 -47.642 1.00 40.97 101 THR A CA 1
ATOM 780 C C . THR A 1 101 ? 4.441 -6.844 -47.945 1.00 40.97 101 THR A C 1
ATOM 782 O O . THR A 1 101 ? 3.623 -5.903 -48.028 1.00 40.97 101 THR A O 1
#

Foldseek 3Di:
DPPVAFDWDFDPPDADPPPRHTFTWFADPVRHTDGRHPDHPPDPRRGDGDDDDPPDDDDDDDDDDDDPDDPPPDPDDDDDDDDPPPPPDDDDDDDDDDDDD

pLDDT: mean 79.1, std 24.39, range [34.69, 98.75]

Radius of gyration: 19.55 Å; chains: 1; bounding box: 38×33×69 Å